Protein AF-A0A535UD95-F1 (afdb_monomer_lite)

Radius of gyration: 17.05 Å; chains: 1; bounding box: 55×29×36 Å

Sequence (98 aa):
MKGDRVEVVIDTGDGVRTYEIDATRAGRKVEVSTVRGVVEVAEVTRTGKPVRTGRFMQSRVVALVEHPASDAGDPGEAESGARRRSRHAEAMGQERLL

Secondary structure (DSSP, 8-state):
-PPPEEEEEEE-SSSEEEEEEE--STT-EEEEEEETTEEEEEEE-TTS-EEEEEEEEGGGEEEEEEEPPP----SSSHHHHHHHHHHHHHHTTSS---

pLDDT: mean 81.2, std 20.01, range [41.38, 98.5]

Structure (mmCIF, N/CA/C/O backbone):
data_AF-A0A535UD95-F1
#
_entry.id   AF-A0A535UD95-F1
#
loop_
_atom_site.group_PDB
_atom_site.id
_atom_site.type_symbol
_atom_site.label_atom_id
_atom_site.label_alt_id
_atom_site.label_comp_id
_atom_site.label_asym_id
_atom_site.label_entity_id
_atom_site.label_seq_id
_atom_site.pdbx_PDB_ins_code
_atom_site.Cartn_x
_atom_site.Cartn_y
_atom_site.Cartn_z
_atom_site.occupancy
_atom_site.B_iso_or_equiv
_atom_site.auth_seq_id
_atom_site.auth_comp_id
_atom_site.auth_asym_id
_atom_site.auth_atom_id
_atom_site.pdbx_PDB_model_num
ATOM 1 N N . MET A 1 1 ? 13.172 -5.007 -15.446 1.00 52.12 1 MET A N 1
ATOM 2 C CA . MET A 1 1 ? 12.122 -4.972 -14.414 1.00 52.12 1 MET A CA 1
ATOM 3 C C . MET A 1 1 ? 10.898 -4.278 -14.985 1.00 52.12 1 MET A C 1
ATOM 5 O O . MET A 1 1 ? 10.922 -3.059 -15.170 1.00 52.12 1 MET A O 1
ATOM 9 N N . LYS A 1 2 ? 9.888 -5.074 -15.365 1.00 55.16 2 LYS A N 1
ATOM 10 C CA . LYS A 1 2 ? 8.501 -4.595 -15.340 1.00 55.16 2 LYS A CA 1
ATOM 11 C C . LYS A 1 2 ? 8.176 -4.273 -13.880 1.00 55.16 2 LYS A C 1
ATOM 13 O O . LYS A 1 2 ? 8.773 -4.871 -12.991 1.00 55.16 2 LYS A O 1
ATOM 18 N N . GLY A 1 3 ? 7.376 -3.239 -13.680 1.00 64.94 3 GLY A N 1
ATOM 19 C CA . GLY A 1 3 ? 7.176 -2.641 -12.374 1.00 64.94 3 GLY A CA 1
ATOM 20 C C . GLY A 1 3 ? 6.262 -3.468 -11.484 1.00 64.94 3 GLY A C 1
ATOM 21 O O . GLY A 1 3 ? 5.326 -4.094 -11.975 1.00 64.94 3 GLY A O 1
ATOM 22 N N . ASP A 1 4 ? 6.542 -3.436 -10.188 1.00 87.69 4 ASP A N 1
ATOM 23 C CA . ASP A 1 4 ? 5.653 -3.968 -9.161 1.00 87.69 4 ASP A CA 1
ATOM 24 C C . ASP A 1 4 ? 4.363 -3.142 -9.085 1.00 87.69 4 ASP A C 1
ATOM 26 O O . ASP A 1 4 ? 4.333 -1.965 -9.473 1.00 87.69 4 ASP A O 1
ATOM 30 N N . ARG A 1 5 ? 3.305 -3.759 -8.566 1.00 92.94 5 ARG A N 1
ATOM 31 C CA . ARG A 1 5 ? 2.040 -3.101 -8.239 1.00 92.94 5 ARG A CA 1
ATOM 32 C C . ARG A 1 5 ? 1.697 -3.338 -6.781 1.00 92.94 5 ARG A C 1
ATOM 34 O O . ARG A 1 5 ? 1.900 -4.434 -6.265 1.00 92.94 5 ARG A O 1
ATOM 41 N N . VAL A 1 6 ? 1.125 -2.328 -6.138 1.00 96.81 6 VAL A N 1
ATOM 42 C CA . VAL A 1 6 ? 0.567 -2.447 -4.792 1.00 96.81 6 VAL A CA 1
ATOM 43 C C . VAL A 1 6 ? -0.890 -2.018 -4.800 1.00 96.81 6 VAL A C 1
ATOM 45 O O . VAL A 1 6 ? -1.224 -0.920 -5.250 1.00 96.81 6 VAL A O 1
ATOM 48 N N . GLU A 1 7 ? -1.740 -2.884 -4.261 1.00 97.81 7 GLU A N 1
ATOM 49 C CA . GLU A 1 7 ? -3.137 -2.592 -3.963 1.00 97.81 7 GLU A CA 1
ATOM 50 C C . GLU A 1 7 ? -3.282 -2.309 -2.464 1.00 97.81 7 GLU A C 1
ATOM 52 O O . GLU A 1 7 ? -2.823 -3.077 -1.615 1.00 97.81 7 GLU A O 1
ATOM 57 N N . VAL A 1 8 ? -3.921 -1.192 -2.128 1.00 98.00 8 VAL A N 1
ATOM 58 C CA . VAL A 1 8 ? -4.173 -0.762 -0.753 1.00 98.00 8 VAL A CA 1
ATOM 59 C C . VAL A 1 8 ? -5.674 -0.666 -0.535 1.00 98.00 8 VAL A C 1
ATOM 61 O O . VAL A 1 8 ? -6.346 0.157 -1.155 1.00 98.00 8 VAL A O 1
ATOM 64 N N . VAL A 1 9 ? -6.198 -1.483 0.373 1.00 98.50 9 VAL A N 1
ATOM 65 C CA . VAL A 1 9 ? -7.606 -1.458 0.774 1.00 98.50 9 VAL A CA 1
ATOM 66 C C . VAL A 1 9 ? -7.735 -0.653 2.059 1.00 98.50 9 VAL A C 1
ATOM 68 O O . VAL A 1 9 ? -7.081 -0.957 3.057 1.00 98.50 9 VAL A O 1
ATOM 71 N N . ILE A 1 10 ? -8.578 0.374 2.035 1.00 98.44 10 ILE A N 1
ATOM 72 C CA . ILE A 1 10 ? -8.779 1.326 3.126 1.00 98.44 10 ILE A CA 1
ATOM 73 C C . ILE A 1 10 ? -10.234 1.299 3.582 1.00 98.44 10 ILE A C 1
ATOM 75 O O . ILE A 1 10 ? -11.136 1.350 2.749 1.00 98.44 10 ILE A O 1
ATOM 79 N N . ASP A 1 11 ? -10.457 1.300 4.892 1.00 98.00 11 ASP A N 1
ATOM 80 C CA . ASP A 1 11 ? -11.756 1.580 5.499 1.00 98.00 11 ASP A CA 1
ATOM 81 C C . ASP A 1 11 ? -12.059 3.088 5.443 1.00 98.00 11 ASP A C 1
ATOM 83 O O . ASP A 1 11 ? -11.292 3.928 5.937 1.00 98.00 11 ASP A O 1
ATOM 87 N N . THR A 1 12 ? -13.182 3.456 4.829 1.00 96.69 12 THR A N 1
ATOM 88 C CA . THR A 1 12 ? -13.633 4.849 4.725 1.00 96.69 12 THR A CA 1
ATOM 89 C C . THR A 1 12 ? -14.634 5.262 5.803 1.00 96.69 12 THR A C 1
ATOM 91 O O . THR A 1 12 ? -14.907 6.456 5.933 1.00 96.69 12 THR A O 1
ATOM 94 N N . GLY A 1 13 ? -15.080 4.326 6.646 1.00 96.44 13 GLY A N 1
ATOM 95 C CA . GLY A 1 13 ? -16.088 4.506 7.696 1.00 96.44 13 GLY A CA 1
ATOM 96 C C . GLY A 1 13 ? -17.511 4.150 7.252 1.00 96.44 13 GLY A C 1
ATOM 97 O O . GLY A 1 13 ? -18.374 3.906 8.088 1.00 96.44 13 GLY A O 1
ATOM 98 N N . ASP A 1 14 ? -17.747 4.090 5.945 1.00 95.31 14 ASP A N 1
ATOM 99 C CA . ASP A 1 14 ? -18.992 3.688 5.283 1.00 95.31 14 ASP A CA 1
ATOM 100 C C . ASP A 1 14 ? -18.804 2.457 4.372 1.00 95.31 14 ASP A C 1
ATOM 102 O O . ASP A 1 14 ? -19.742 2.013 3.712 1.00 95.31 14 ASP A O 1
ATOM 106 N N . GLY A 1 15 ? -17.592 1.896 4.335 1.00 96.50 15 GLY A N 1
ATOM 107 C CA . GLY A 1 15 ? -17.221 0.769 3.489 1.00 96.50 15 GLY A CA 1
ATOM 108 C C . GLY A 1 15 ? -15.712 0.686 3.272 1.00 96.50 15 GLY A C 1
ATOM 109 O O . GLY A 1 15 ? -14.927 1.287 4.003 1.00 96.50 15 GLY A O 1
ATOM 110 N N . VAL A 1 16 ? -15.304 -0.054 2.241 1.00 97.69 16 VAL A N 1
ATOM 111 C CA . VAL A 1 16 ? -13.897 -0.180 1.843 1.00 97.69 16 VAL A CA 1
ATOM 112 C C . VAL A 1 16 ? -13.650 0.439 0.472 1.00 97.69 16 VAL A C 1
ATOM 114 O O . VAL A 1 16 ? -14.504 0.385 -0.415 1.00 97.69 16 VAL A O 1
ATOM 117 N N . ARG A 1 17 ? -12.459 1.006 0.278 1.00 97.50 17 ARG A N 1
ATOM 118 C CA . ARG A 1 17 ? -11.972 1.489 -1.018 1.00 97.50 17 ARG A CA 1
ATOM 119 C C . ARG A 1 17 ? -10.608 0.906 -1.328 1.00 97.50 17 ARG A C 1
ATOM 121 O O . ARG A 1 17 ? -9.732 0.903 -0.469 1.00 97.50 17 ARG A O 1
ATOM 128 N N . THR A 1 18 ? -10.425 0.490 -2.572 1.00 98.00 18 T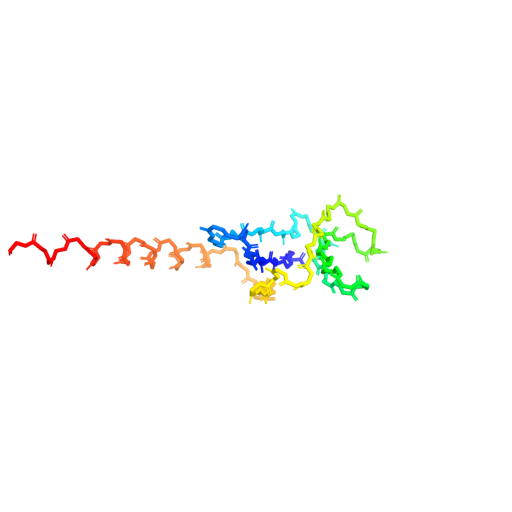HR A N 1
ATOM 129 C CA . THR A 1 18 ? -9.146 -0.013 -3.071 1.00 98.00 18 THR A CA 1
ATOM 130 C C . THR A 1 18 ? -8.439 1.070 -3.876 1.00 98.00 18 THR A C 1
ATOM 132 O O . THR A 1 18 ? -9.039 1.704 -4.745 1.00 98.00 18 THR A O 1
ATOM 135 N N . TYR A 1 19 ? -7.160 1.277 -3.584 1.00 97.25 19 TYR A N 1
ATOM 136 C CA . TYR A 1 19 ? -6.255 2.157 -4.310 1.00 97.25 19 TYR A CA 1
ATOM 137 C C . TYR A 1 19 ? -5.130 1.331 -4.919 1.00 97.25 19 TYR A C 1
ATOM 139 O O . TYR A 1 19 ? -4.599 0.443 -4.264 1.00 97.25 19 TYR A O 1
ATOM 147 N N . GLU A 1 20 ? -4.737 1.656 -6.143 1.00 95.94 20 GLU A N 1
ATOM 148 C CA . GLU A 1 20 ? -3.684 0.948 -6.869 1.00 95.94 20 GLU A CA 1
ATOM 149 C C . GLU A 1 20 ? -2.539 1.905 -7.206 1.00 95.94 20 GLU A C 1
ATOM 151 O O . GLU A 1 20 ? -2.760 3.052 -7.627 1.00 95.94 20 GLU A O 1
ATOM 156 N N . ILE A 1 21 ? -1.309 1.446 -6.974 1.00 94.50 21 ILE A N 1
ATOM 157 C CA . ILE A 1 21 ? -0.079 2.146 -7.337 1.00 94.50 21 ILE A CA 1
ATOM 158 C C . ILE A 1 21 ? 0.820 1.168 -8.086 1.00 94.50 21 ILE A C 1
ATOM 160 O O . ILE A 1 21 ? 1.325 0.210 -7.506 1.00 94.50 21 ILE A O 1
ATOM 164 N N . ASP A 1 22 ? 1.041 1.453 -9.367 1.00 93.12 22 ASP A N 1
ATOM 165 C CA . ASP A 1 22 ? 1.877 0.659 -10.264 1.00 93.12 22 ASP A CA 1
ATOM 166 C C . ASP A 1 22 ? 3.161 1.388 -10.641 1.00 93.12 22 ASP A C 1
ATOM 168 O O . ASP A 1 22 ? 3.172 2.599 -10.904 1.00 93.12 22 ASP A O 1
ATOM 172 N N . ALA A 1 23 ? 4.239 0.627 -10.799 1.00 92.19 23 ALA A N 1
ATOM 173 C CA . ALA A 1 23 ? 5.419 1.106 -11.493 1.00 92.19 23 ALA A CA 1
ATOM 174 C C . ALA A 1 23 ? 5.209 1.059 -13.023 1.00 92.19 23 ALA A C 1
ATOM 176 O O . ALA A 1 23 ? 5.430 0.061 -13.706 1.00 92.19 23 ALA A O 1
ATOM 177 N N . THR A 1 24 ? 4.805 2.196 -13.588 1.00 82.94 24 THR A N 1
ATOM 178 C CA . THR A 1 24 ? 4.311 2.341 -14.970 1.00 82.94 24 THR A CA 1
ATOM 179 C C . THR A 1 24 ? 5.409 2.518 -16.025 1.00 82.94 24 THR A C 1
ATOM 181 O O . THR A 1 24 ? 5.115 2.555 -17.217 1.00 82.94 24 THR A O 1
ATOM 184 N N . ARG A 1 25 ? 6.689 2.668 -15.640 1.00 84.62 25 ARG A N 1
ATOM 185 C CA . ARG A 1 25 ? 7.813 2.729 -16.608 1.00 84.62 25 ARG A CA 1
ATOM 186 C C . ARG A 1 25 ? 8.940 1.778 -16.230 1.00 84.62 25 ARG A C 1
ATOM 188 O O . ARG A 1 25 ? 9.205 1.554 -15.054 1.00 84.62 25 ARG A O 1
ATOM 195 N N . ALA A 1 26 ? 9.654 1.308 -17.251 1.00 81.44 26 ALA A N 1
ATOM 196 C CA . ALA A 1 26 ? 10.803 0.426 -17.102 1.00 81.44 26 ALA A CA 1
ATOM 197 C C . ALA A 1 26 ? 11.842 0.985 -16.115 1.00 81.44 26 ALA A C 1
ATOM 199 O O . ALA A 1 26 ? 12.262 2.140 -16.204 1.00 81.44 26 ALA A O 1
ATOM 200 N N . GLY A 1 27 ? 12.281 0.135 -15.184 1.00 84.06 27 GLY A N 1
ATOM 201 C CA . GLY A 1 27 ? 13.281 0.499 -14.178 1.00 84.06 27 GLY A CA 1
ATOM 202 C C . GLY A 1 27 ? 12.754 1.349 -13.022 1.00 84.06 27 GLY A C 1
ATOM 203 O O . GLY A 1 27 ? 13.569 1.793 -12.214 1.00 84.06 27 GLY A O 1
ATOM 204 N N . ARG A 1 28 ? 11.439 1.573 -12.941 1.00 92.19 28 ARG A N 1
ATOM 205 C CA . ARG A 1 28 ? 10.765 2.002 -11.714 1.00 92.19 28 ARG A CA 1
ATOM 206 C C . ARG A 1 28 ? 10.244 0.783 -10.959 1.00 92.19 28 ARG A C 1
ATOM 208 O O . ARG A 1 28 ? 10.036 -0.267 -11.565 1.00 92.19 28 ARG A O 1
ATOM 215 N N . LYS A 1 29 ? 10.060 0.942 -9.654 1.00 92.44 29 LYS A N 1
ATOM 216 C CA . LYS A 1 29 ? 9.460 -0.053 -8.757 1.00 92.44 29 LYS A CA 1
ATOM 217 C C . LYS A 1 29 ? 8.521 0.648 -7.784 1.00 92.44 29 LYS A C 1
ATOM 219 O O . LYS A 1 29 ? 8.556 1.8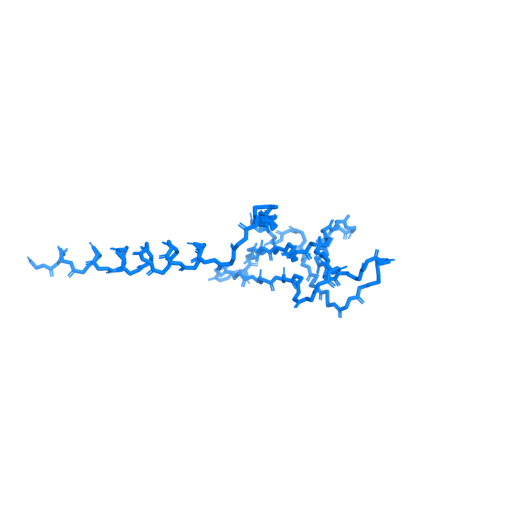78 -7.689 1.00 92.44 29 LYS A O 1
ATOM 224 N N . VAL A 1 30 ? 7.698 -0.118 -7.086 1.00 95.12 30 VAL A N 1
ATOM 225 C CA . VAL A 1 30 ? 6.877 0.409 -5.997 1.00 95.12 30 VAL A CA 1
ATOM 226 C C . VAL A 1 30 ? 7.574 0.092 -4.682 1.00 95.12 30 VAL A C 1
ATOM 228 O O . VAL A 1 30 ? 8.051 -1.018 -4.477 1.00 95.12 30 VAL A O 1
ATOM 231 N N . GLU A 1 31 ? 7.684 1.087 -3.812 1.00 94.25 31 GLU A N 1
ATOM 232 C CA . GLU A 1 31 ? 8.183 0.930 -2.452 1.00 94.25 31 GLU A CA 1
ATOM 233 C C . GLU A 1 31 ? 7.061 1.201 -1.458 1.00 94.25 31 GLU A C 1
ATOM 235 O O . GLU A 1 31 ? 6.293 2.153 -1.608 1.00 94.25 31 GLU A O 1
ATOM 240 N N . VAL A 1 32 ? 6.998 0.366 -0.425 1.00 96.25 32 VAL A N 1
ATOM 241 C CA . VAL A 1 32 ? 6.088 0.520 0.706 1.00 96.25 32 VAL A CA 1
ATOM 242 C C . VAL A 1 32 ? 6.921 0.839 1.938 1.00 96.25 32 VAL A C 1
ATOM 244 O O . VAL A 1 32 ? 7.878 0.136 2.258 1.00 96.25 32 VAL A O 1
ATOM 247 N N . SER A 1 33 ? 6.557 1.897 2.653 1.00 96.81 33 SER A N 1
ATOM 248 C CA . SER A 1 33 ? 7.154 2.234 3.941 1.00 96.81 33 SER A CA 1
ATOM 249 C C . SER A 1 33 ? 6.076 2.641 4.937 1.00 96.81 33 SER A C 1
ATOM 251 O O . SER A 1 33 ? 5.003 3.104 4.564 1.00 96.81 33 SER A O 1
ATOM 253 N N . THR A 1 34 ? 6.335 2.445 6.227 1.00 96.50 34 THR A N 1
ATOM 254 C CA . THR A 1 34 ? 5.425 2.887 7.289 1.00 96.50 34 THR A CA 1
ATOM 255 C C . THR A 1 34 ? 6.183 3.781 8.251 1.00 96.50 34 THR A C 1
ATOM 257 O O . THR A 1 34 ? 7.168 3.361 8.855 1.00 96.50 34 THR A O 1
ATOM 260 N N . VAL A 1 35 ? 5.730 5.027 8.394 1.00 95.38 35 VAL A N 1
ATOM 261 C CA . VAL A 1 35 ? 6.383 6.037 9.232 1.00 95.38 35 VAL A CA 1
ATOM 262 C C . VAL A 1 35 ? 5.322 6.823 9.991 1.00 95.38 35 VAL A C 1
ATOM 264 O O . VAL A 1 35 ? 4.425 7.415 9.397 1.00 95.38 35 VAL A O 1
ATOM 267 N N . ARG A 1 36 ? 5.442 6.861 11.325 1.00 96.31 36 ARG A N 1
ATOM 268 C CA . ARG A 1 36 ? 4.577 7.659 12.221 1.00 96.31 36 ARG A CA 1
ATOM 269 C C . ARG A 1 36 ? 3.072 7.439 11.982 1.00 96.31 36 ARG A C 1
ATOM 271 O O . ARG A 1 36 ? 2.311 8.396 11.882 1.00 96.31 36 ARG A O 1
ATOM 278 N N . GLY A 1 37 ? 2.645 6.180 11.877 1.00 97.31 37 GLY A N 1
ATOM 279 C CA . GLY A 1 37 ? 1.228 5.837 11.703 1.00 97.31 37 GLY A CA 1
ATOM 280 C C . GLY A 1 37 ? 0.673 6.111 10.302 1.00 97.31 37 GLY A C 1
ATOM 281 O O . GLY A 1 37 ? -0.543 6.115 10.113 1.00 97.31 37 GLY A O 1
ATOM 282 N N . VAL A 1 38 ? 1.543 6.349 9.319 1.00 98.06 38 VAL A N 1
ATOM 283 C CA . VAL A 1 38 ? 1.176 6.515 7.912 1.00 98.06 38 VAL A CA 1
ATOM 284 C C . VAL A 1 38 ? 1.877 5.441 7.094 1.00 98.06 38 VAL A C 1
ATOM 286 O O . VAL A 1 38 ? 3.094 5.292 7.190 1.00 98.06 38 VAL A O 1
ATOM 289 N N . VAL A 1 39 ? 1.106 4.722 6.282 1.00 98.25 39 VAL A N 1
ATOM 290 C CA . VAL A 1 39 ? 1.623 3.843 5.234 1.00 98.25 39 VAL A CA 1
ATOM 291 C C . VAL A 1 39 ? 1.818 4.689 3.982 1.00 98.25 39 VAL A C 1
ATOM 293 O O . VAL A 1 39 ? 0.872 5.295 3.474 1.00 98.25 39 VAL A O 1
ATOM 296 N N . GLU A 1 40 ? 3.053 4.771 3.512 1.00 98.25 40 GLU A N 1
ATOM 297 C CA . GLU A 1 40 ? 3.435 5.426 2.272 1.00 98.25 40 GLU A CA 1
ATOM 298 C C . GLU A 1 40 ? 3.724 4.366 1.211 1.00 98.25 40 GLU A C 1
ATOM 300 O O . GLU A 1 40 ? 4.516 3.453 1.432 1.00 98.25 40 GLU A O 1
ATOM 305 N N . VAL A 1 41 ? 3.080 4.503 0.057 1.00 97.81 41 VAL A N 1
ATOM 306 C CA . VAL A 1 41 ? 3.294 3.642 -1.104 1.00 97.81 41 VAL A CA 1
ATOM 307 C C . VAL A 1 41 ? 3.709 4.541 -2.259 1.00 97.81 41 VAL A C 1
ATOM 309 O O . VAL A 1 41 ? 2.956 5.434 -2.657 1.00 97.81 41 VAL A O 1
ATOM 312 N N . ALA A 1 42 ? 4.921 4.354 -2.767 1.00 96.31 42 ALA A N 1
ATOM 313 C CA . ALA A 1 42 ? 5.518 5.248 -3.744 1.00 96.31 42 A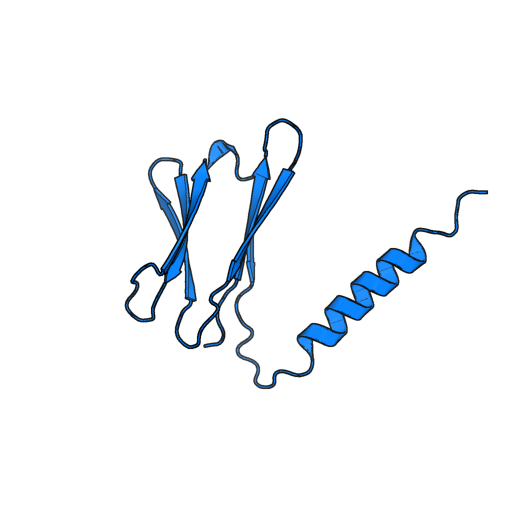LA A CA 1
ATOM 314 C C . ALA A 1 42 ? 6.033 4.485 -4.959 1.00 96.31 42 ALA A C 1
ATOM 316 O O . ALA A 1 42 ? 6.827 3.558 -4.844 1.00 96.31 42 ALA A O 1
ATOM 317 N N . GLU A 1 43 ? 5.647 4.935 -6.149 1.00 95.06 43 GLU A N 1
ATOM 318 C CA . GLU A 1 43 ? 6.396 4.602 -7.351 1.00 95.06 43 GLU A CA 1
ATOM 319 C C . GLU A 1 43 ? 7.712 5.387 -7.325 1.00 95.06 43 GLU A C 1
ATOM 321 O O . GLU A 1 43 ? 7.706 6.624 -7.347 1.00 95.06 43 GLU A O 1
ATOM 326 N N . VAL A 1 44 ? 8.839 4.680 -7.331 1.00 95.06 44 VAL A N 1
ATOM 327 C CA . VAL A 1 44 ? 10.178 5.271 -7.276 1.00 95.06 44 VAL A CA 1
ATOM 328 C C . VAL A 1 44 ? 10.976 5.003 -8.547 1.00 95.06 44 VAL A C 1
ATOM 330 O O . VAL A 1 44 ? 10.816 3.988 -9.229 1.00 95.06 44 VAL A O 1
ATOM 333 N N . THR A 1 45 ? 11.872 5.930 -8.885 1.00 93.25 45 THR A N 1
ATOM 334 C CA . THR A 1 45 ? 12.897 5.704 -9.909 1.00 93.25 45 THR A CA 1
ATOM 335 C C . THR A 1 45 ? 13.896 4.634 -9.467 1.00 93.25 45 THR A C 1
ATOM 337 O O . THR A 1 45 ? 13.975 4.278 -8.295 1.00 93.25 45 THR A O 1
ATOM 340 N N . ARG A 1 46 ? 14.753 4.178 -10.390 1.00 89.38 46 ARG A N 1
ATOM 341 C CA . ARG A 1 46 ? 15.878 3.277 -10.077 1.00 89.38 46 ARG A CA 1
ATOM 342 C C . ARG A 1 46 ? 16.789 3.799 -8.959 1.00 89.38 46 ARG A C 1
ATOM 344 O O . ARG A 1 46 ? 17.404 3.011 -8.256 1.00 89.38 46 ARG A O 1
ATOM 351 N N . THR A 1 47 ? 16.887 5.118 -8.818 1.00 91.50 47 THR A N 1
ATOM 352 C CA . THR A 1 47 ? 17.690 5.795 -7.792 1.00 91.50 47 THR A CA 1
ATOM 353 C C . THR A 1 47 ? 16.899 6.109 -6.516 1.00 91.50 47 THR A C 1
ATOM 355 O O . THR A 1 47 ? 17.403 6.838 -5.670 1.00 91.50 47 THR A O 1
ATOM 358 N N . GLY A 1 48 ? 15.662 5.616 -6.384 1.00 92.50 48 GLY A N 1
ATOM 359 C CA . GLY A 1 48 ? 14.819 5.809 -5.198 1.00 92.50 48 GLY A CA 1
ATOM 360 C C . GLY A 1 48 ? 14.075 7.147 -5.143 1.00 92.50 48 GLY A C 1
ATOM 361 O O . GLY A 1 48 ? 13.504 7.486 -4.113 1.00 92.50 48 GLY A O 1
ATOM 362 N N . LYS A 1 49 ? 14.058 7.944 -6.223 1.00 95.81 49 LYS A N 1
ATOM 363 C CA . LYS A 1 49 ? 13.319 9.216 -6.228 1.00 95.81 49 LYS A CA 1
ATOM 364 C C . LYS A 1 49 ? 11.817 8.943 -6.399 1.00 95.81 49 LYS A C 1
ATOM 366 O O . LYS A 1 49 ? 11.458 8.339 -7.413 1.00 95.81 49 LYS A O 1
ATOM 371 N N . PRO A 1 50 ? 10.936 9.419 -5.502 1.00 94.88 50 PRO A N 1
ATOM 372 C CA . PRO A 1 50 ? 9.499 9.233 -5.657 1.00 94.88 50 PRO A CA 1
ATOM 373 C C . PRO A 1 50 ? 8.974 10.018 -6.864 1.00 94.88 50 PRO A C 1
ATOM 375 O O . PRO A 1 50 ? 9.368 11.162 -7.109 1.00 94.88 50 PRO A O 1
ATOM 378 N N . VAL A 1 51 ? 8.089 9.385 -7.632 1.00 94.00 51 VAL A N 1
ATOM 379 C CA . VAL A 1 51 ? 7.394 9.984 -8.781 1.00 94.00 51 VAL A CA 1
ATOM 380 C C . VAL A 1 51 ? 5.918 10.193 -8.474 1.00 94.00 51 VAL A C 1
ATOM 382 O O . VAL A 1 51 ? 5.367 11.248 -8.781 1.00 94.00 51 VAL A O 1
ATOM 385 N N . ARG A 1 52 ? 5.283 9.195 -7.859 1.00 93.25 52 ARG A N 1
ATOM 386 C CA . ARG A 1 52 ? 3.899 9.253 -7.394 1.00 93.25 52 ARG A CA 1
ATOM 387 C C . ARG A 1 52 ? 3.830 8.573 -6.039 1.00 93.25 52 ARG A C 1
ATOM 389 O O . ARG A 1 52 ? 4.359 7.478 -5.892 1.00 93.25 52 ARG A O 1
ATOM 396 N N . THR A 1 53 ? 3.149 9.208 -5.095 1.00 96.31 53 THR A N 1
ATOM 397 C CA . THR A 1 53 ? 3.060 8.729 -3.716 1.00 96.31 53 THR A CA 1
ATOM 398 C C . THR A 1 53 ? 1.610 8.731 -3.256 1.00 96.31 53 THR A C 1
ATOM 400 O O . THR A 1 53 ? 0.911 9.735 -3.398 1.00 96.31 53 THR A O 1
ATOM 403 N N . GLY A 1 54 ? 1.165 7.609 -2.698 1.00 97.06 54 GLY A N 1
ATOM 404 C CA . GLY A 1 54 ? -0.046 7.498 -1.895 1.00 97.06 54 GLY A CA 1
ATOM 405 C C . GLY A 1 54 ? 0.317 7.449 -0.415 1.00 97.06 54 GLY A C 1
ATOM 406 O O . GLY A 1 54 ? 1.287 6.797 -0.033 1.00 97.06 54 GLY A O 1
ATOM 407 N N . ARG A 1 55 ? -0.450 8.150 0.423 1.00 97.94 55 ARG A N 1
ATOM 408 C CA . ARG A 1 55 ? -0.284 8.134 1.880 1.00 97.94 55 ARG A CA 1
ATOM 409 C C . ARG A 1 55 ? -1.604 7.778 2.533 1.00 97.94 55 ARG A C 1
ATOM 411 O O . ARG A 1 55 ? -2.612 8.437 2.291 1.00 97.94 55 ARG A O 1
ATOM 418 N N . PHE A 1 56 ? -1.567 6.767 3.385 1.00 98.00 56 PHE A N 1
ATOM 419 C CA . PHE A 1 56 ? -2.744 6.190 4.012 1.00 98.00 56 PHE A CA 1
ATOM 420 C C . PHE A 1 56 ? -2.561 6.168 5.523 1.00 98.00 56 PHE A C 1
ATOM 422 O O . PHE A 1 56 ? -1.491 5.821 6.022 1.00 98.00 56 PHE A O 1
ATOM 429 N N . MET A 1 57 ? -3.597 6.547 6.272 1.00 98.12 57 MET A N 1
ATOM 430 C CA . MET A 1 57 ? -3.571 6.391 7.726 1.00 98.12 57 MET A CA 1
ATOM 431 C C . MET A 1 57 ? -3.510 4.900 8.043 1.00 98.12 57 MET A C 1
ATOM 433 O O . MET A 1 57 ? -4.417 4.163 7.663 1.00 98.12 57 MET A O 1
ATOM 437 N N . GLN A 1 58 ? -2.467 4.460 8.748 1.00 98.19 58 GLN A N 1
ATOM 438 C CA . GLN A 1 58 ? -2.241 3.044 9.045 1.00 98.19 58 GLN A CA 1
ATOM 439 C C . GLN A 1 58 ? -3.441 2.417 9.762 1.00 98.19 58 GLN A C 1
ATOM 441 O O . GLN A 1 58 ? -3.803 1.285 9.473 1.00 98.19 58 GLN A O 1
ATOM 446 N N . SER A 1 59 ? -4.104 3.180 10.636 1.00 97.94 59 SER A N 1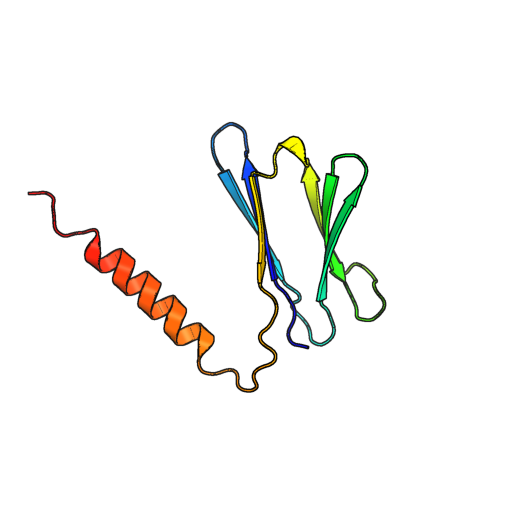
ATOM 447 C CA . SER A 1 59 ? -5.297 2.742 11.368 1.00 97.94 59 SER A CA 1
ATOM 448 C C . SER A 1 59 ? -6.506 2.417 10.488 1.00 97.94 59 SER A C 1
ATOM 450 O O . SER A 1 59 ? -7.444 1.803 10.981 1.00 97.94 59 SER A O 1
ATOM 452 N N . ARG A 1 60 ? -6.506 2.835 9.217 1.00 97.75 60 ARG A N 1
ATOM 453 C CA . ARG A 1 60 ? -7.583 2.566 8.255 1.00 97.75 60 ARG A CA 1
ATOM 454 C C . ARG A 1 60 ? -7.183 1.575 7.166 1.00 97.75 60 ARG A C 1
ATOM 456 O O . ARG A 1 60 ? -8.017 1.248 6.331 1.00 97.75 60 ARG A O 1
ATOM 463 N N . VAL A 1 61 ? -5.933 1.113 7.130 1.00 98.06 61 VAL A N 1
ATOM 464 C CA . VAL A 1 61 ? -5.500 0.117 6.141 1.00 98.06 61 VAL A CA 1
ATOM 465 C C . VAL A 1 61 ? -6.046 -1.246 6.552 1.00 98.06 61 VAL A C 1
ATOM 467 O O . VAL A 1 61 ? -5.671 -1.782 7.590 1.00 98.06 61 VAL A O 1
ATOM 470 N N . VAL A 1 62 ? -6.927 -1.796 5.723 1.00 97.81 62 VAL A N 1
ATOM 471 C CA . VAL A 1 62 ? -7.516 -3.130 5.900 1.00 97.81 62 VAL A CA 1
ATOM 472 C C . VAL A 1 62 ? -6.609 -4.192 5.289 1.00 97.81 62 VAL A C 1
ATOM 474 O O . VAL A 1 62 ? -6.405 -5.249 5.879 1.00 97.81 62 VAL A O 1
ATOM 477 N N . ALA A 1 63 ? -6.044 -3.906 4.114 1.00 97.88 63 ALA A N 1
ATOM 478 C CA . ALA A 1 63 ? -5.117 -4.798 3.432 1.00 97.88 63 ALA A CA 1
ATOM 479 C C . ALA A 1 63 ? -4.103 -4.013 2.596 1.00 97.88 63 ALA A C 1
ATOM 481 O O . ALA A 1 63 ? -4.413 -2.954 2.048 1.00 97.88 63 ALA A O 1
ATOM 482 N N . LEU A 1 64 ? -2.904 -4.577 2.475 1.00 96.75 64 LEU A N 1
ATOM 483 C CA . LEU A 1 64 ? -1.878 -4.157 1.531 1.00 96.75 64 LEU A CA 1
ATOM 484 C C . LEU A 1 64 ? -1.399 -5.405 0.795 1.00 96.75 64 LEU A C 1
ATOM 486 O O . LEU A 1 64 ? -0.931 -6.350 1.431 1.00 96.75 64 LEU A O 1
ATOM 490 N N . VAL A 1 65 ? -1.569 -5.425 -0.523 1.00 97.12 65 VAL A N 1
ATOM 491 C CA . VAL A 1 65 ? -1.250 -6.580 -1.365 1.00 97.12 65 VAL A CA 1
ATOM 492 C C . VAL A 1 65 ? -0.188 -6.171 -2.371 1.00 97.12 65 VAL A C 1
ATOM 494 O O . VAL A 1 65 ? -0.395 -5.270 -3.182 1.00 97.12 65 VAL A O 1
ATOM 497 N N . GLU A 1 66 ? 0.958 -6.840 -2.304 1.00 93.50 66 GLU A N 1
ATOM 498 C CA . GLU A 1 66 ? 2.045 -6.665 -3.260 1.00 93.50 66 GLU A CA 1
ATOM 499 C C . GLU A 1 66 ? 1.887 -7.667 -4.407 1.00 93.50 66 GLU A C 1
ATOM 501 O O . GLU A 1 66 ? 1.775 -8.878 -4.201 1.00 93.50 66 GLU A O 1
ATOM 506 N N . HIS A 1 67 ? 1.890 -7.150 -5.630 1.00 92.44 67 HIS A N 1
ATOM 507 C CA . HIS A 1 67 ? 1.879 -7.911 -6.870 1.00 92.44 67 HIS A CA 1
ATOM 508 C C . HIS A 1 67 ? 3.241 -7.725 -7.547 1.00 92.44 67 HIS A C 1
ATOM 510 O O . HIS A 1 67 ? 3.394 -6.821 -8.379 1.00 92.44 67 HIS A O 1
ATOM 516 N N . PRO A 1 68 ? 4.253 -8.533 -7.173 1.00 87.19 68 PRO A N 1
ATOM 517 C CA . PRO A 1 68 ? 5.565 -8.444 -7.791 1.00 87.19 68 PRO A CA 1
ATOM 518 C C . PRO A 1 68 ? 5.456 -8.793 -9.273 1.00 87.19 68 PRO A C 1
ATOM 520 O O . PRO A 1 68 ? 4.735 -9.722 -9.661 1.00 87.19 68 PRO A O 1
ATOM 523 N N . ALA A 1 69 ? 6.176 -8.056 -10.116 1.00 81.38 69 ALA A N 1
ATOM 524 C CA . ALA A 1 69 ? 6.236 -8.397 -11.529 1.00 81.38 69 ALA A CA 1
ATOM 525 C C . ALA A 1 69 ? 6.855 -9.794 -11.690 1.00 81.38 69 ALA A C 1
ATOM 527 O O . ALA A 1 69 ? 7.929 -10.071 -11.162 1.00 81.38 69 ALA A O 1
ATOM 528 N N . SER A 1 70 ? 6.193 -10.692 -12.423 1.00 69.81 70 SER A N 1
ATOM 529 C CA . SER A 1 70 ? 6.783 -11.996 -12.724 1.00 69.81 70 SER A CA 1
ATOM 530 C C . SER A 1 70 ? 8.055 -11.799 -13.556 1.00 69.81 70 SER A C 1
ATOM 532 O O . SER A 1 70 ? 7.997 -11.211 -14.634 1.00 69.81 70 SER A O 1
ATOM 534 N N . ASP A 1 71 ? 9.191 -12.324 -13.092 1.00 60.22 71 ASP A N 1
ATOM 535 C CA . ASP A 1 71 ? 10.455 -12.366 -13.852 1.00 60.22 71 ASP A CA 1
ATOM 536 C C . ASP A 1 71 ? 10.396 -13.316 -15.073 1.00 60.22 71 ASP A C 1
ATOM 538 O O . ASP A 1 71 ? 11.382 -13.507 -15.784 1.00 60.22 71 ASP A O 1
ATOM 542 N N . ALA A 1 72 ? 9.233 -13.909 -15.355 1.00 47.50 72 ALA A N 1
ATOM 543 C CA . ALA A 1 72 ? 9.016 -14.725 -16.536 1.00 47.50 72 ALA A CA 1
ATOM 544 C C . ALA A 1 72 ? 8.905 -13.833 -17.779 1.00 47.50 72 ALA A C 1
ATOM 546 O O . ALA A 1 72 ? 8.046 -12.953 -17.878 1.00 47.50 72 ALA A O 1
ATOM 547 N N . GLY A 1 73 ? 9.800 -14.070 -18.733 1.00 50.84 73 GLY A N 1
ATOM 548 C CA . GLY A 1 73 ? 9.682 -13.517 -20.069 1.00 50.84 73 GLY A CA 1
ATOM 549 C C . GLY A 1 73 ? 8.315 -13.819 -20.692 1.00 50.84 73 GLY A C 1
ATOM 550 O O . GLY A 1 73 ? 7.727 -14.868 -20.466 1.00 50.84 73 GLY A O 1
ATOM 551 N N . ASP A 1 74 ? 7.903 -12.876 -21.531 1.00 44.56 74 ASP A N 1
ATOM 552 C CA . ASP A 1 74 ? 6.796 -12.903 -22.489 1.00 44.56 74 ASP A CA 1
ATOM 553 C C . ASP A 1 74 ? 5.439 -12.275 -22.060 1.00 44.56 74 ASP A C 1
ATOM 555 O O . ASP A 1 74 ? 4.842 -12.658 -21.055 1.00 44.56 74 ASP A O 1
ATOM 559 N N . PRO A 1 75 ? 4.913 -11.258 -22.785 1.00 47.12 75 PRO A N 1
ATOM 560 C CA . PRO A 1 75 ? 3.736 -10.477 -22.373 1.00 47.12 75 PRO A CA 1
ATOM 561 C C . PRO A 1 75 ? 2.359 -11.115 -22.653 1.00 47.12 75 PRO A C 1
ATOM 563 O O . PRO A 1 75 ? 1.355 -10.427 -22.480 1.00 47.12 75 PRO A O 1
ATOM 566 N N . GLY A 1 76 ? 2.272 -12.364 -23.118 1.00 46.81 76 GLY A N 1
ATOM 567 C CA . GLY A 1 76 ? 1.040 -12.900 -23.720 1.00 46.81 76 GLY A CA 1
ATOM 568 C C . GLY A 1 76 ? 0.010 -13.548 -22.782 1.00 46.81 76 GLY A C 1
ATOM 569 O O . GLY A 1 76 ? -1.170 -13.613 -23.130 1.00 46.81 76 GLY A O 1
ATOM 570 N N . GLU A 1 77 ? 0.401 -14.038 -21.601 1.00 47.25 77 GLU A N 1
ATOM 571 C CA . GLU A 1 77 ? -0.432 -15.031 -20.891 1.00 47.25 77 GLU A CA 1
ATOM 572 C C . GLU A 1 77 ? -1.226 -14.490 -19.688 1.00 47.25 77 GLU A C 1
ATOM 574 O O . GLU A 1 77 ? -2.339 -14.956 -19.417 1.00 47.25 77 GLU A O 1
ATOM 579 N N . ALA A 1 78 ? -0.730 -13.465 -18.989 1.00 53.94 78 ALA A N 1
ATOM 580 C CA . ALA A 1 78 ? -1.352 -13.002 -17.741 1.00 53.94 78 ALA A CA 1
ATOM 581 C C . ALA A 1 78 ? -2.712 -12.296 -17.948 1.00 53.94 78 ALA A C 1
ATOM 583 O O . ALA A 1 78 ? -3.629 -12.457 -17.135 1.00 53.94 78 ALA A O 1
ATOM 584 N N . GLU A 1 79 ? -2.891 -11.564 -19.055 1.00 52.53 79 GLU A N 1
ATOM 585 C CA . GLU A 1 79 ? -4.136 -10.826 -19.328 1.00 52.53 79 GLU A CA 1
ATOM 586 C C . GLU A 1 79 ? -5.301 -11.737 -19.756 1.00 52.53 79 GLU A C 1
ATOM 588 O O . GLU A 1 79 ? -6.465 -11.456 -19.445 1.00 52.53 79 GLU A O 1
ATOM 593 N N . SER A 1 80 ? -5.004 -12.865 -20.409 1.00 55.22 80 SER A N 1
ATOM 594 C CA . SER A 1 80 ? -6.020 -13.810 -20.894 1.00 55.22 80 SER A CA 1
ATOM 595 C C . SER A 1 80 ? -6.643 -14.636 -19.764 1.00 55.22 80 SER A C 1
ATOM 597 O O . SER A 1 80 ? -7.838 -14.933 -19.804 1.00 55.22 80 SER A O 1
ATOM 599 N N . GLY A 1 81 ? -5.882 -14.957 -18.712 1.00 48.22 81 GLY A N 1
ATOM 600 C CA . GLY A 1 81 ? -6.386 -15.718 -17.565 1.00 48.22 81 GLY A CA 1
ATOM 601 C C . GLY A 1 81 ? -7.321 -14.913 -16.657 1.00 48.22 81 GLY A C 1
ATOM 602 O O . GLY A 1 81 ? -8.355 -15.422 -16.222 1.00 48.22 81 GLY A O 1
ATOM 603 N N . ALA A 1 82 ? -6.999 -13.642 -16.398 1.00 56.22 82 ALA A N 1
ATOM 604 C CA . ALA A 1 82 ? -7.783 -12.788 -15.503 1.00 56.22 82 ALA A CA 1
ATOM 605 C C . ALA A 1 82 ? -9.142 -12.397 -16.107 1.00 56.22 82 ALA A C 1
ATOM 607 O O . ALA A 1 82 ? -10.169 -12.551 -15.447 1.00 56.22 82 ALA A O 1
ATOM 608 N N . ARG A 1 83 ? -9.171 -12.005 -17.393 1.00 58.91 83 ARG A N 1
ATOM 609 C CA . ARG A 1 83 ? -10.412 -11.641 -18.107 1.00 58.91 83 ARG A CA 1
ATOM 610 C C . ARG A 1 83 ? -11.354 -12.822 -18.355 1.00 58.91 83 ARG A C 1
ATOM 612 O O . ARG A 1 83 ? -12.544 -12.614 -18.591 1.00 58.91 83 ARG A O 1
ATOM 619 N N . ARG A 1 84 ? -10.829 -14.053 -18.378 1.00 57.69 84 ARG A N 1
ATOM 620 C CA . ARG A 1 84 ? -11.624 -15.280 -18.550 1.00 57.69 84 ARG A CA 1
ATOM 621 C C . ARG A 1 84 ? -12.230 -15.737 -17.224 1.00 57.69 84 ARG A C 1
ATOM 623 O O . ARG A 1 84 ? -13.369 -16.187 -17.216 1.00 57.69 84 ARG A O 1
ATOM 630 N N . ARG A 1 85 ? -11.514 -15.552 -16.106 1.00 58.62 85 ARG A N 1
ATOM 631 C CA . ARG A 1 85 ? -12.033 -15.817 -14.754 1.00 58.62 85 ARG A CA 1
ATOM 632 C C . ARG A 1 85 ? -13.081 -14.799 -14.314 1.00 58.62 85 ARG A C 1
ATOM 634 O O . ARG A 1 85 ? -14.093 -15.217 -13.769 1.00 58.62 85 ARG A O 1
ATOM 641 N N . SER A 1 86 ? -12.885 -13.508 -14.598 1.00 56.34 86 SER A N 1
ATOM 642 C CA . SER A 1 86 ? -13.888 -12.482 -14.280 1.00 56.34 86 SER A CA 1
ATOM 643 C C . SER A 1 86 ? -15.190 -12.707 -15.053 1.00 56.34 86 SER A C 1
ATOM 645 O O . SER A 1 86 ? -16.253 -12.764 -14.447 1.00 56.34 86 SER A O 1
ATOM 647 N N . ARG A 1 87 ? -15.106 -12.992 -16.362 1.00 56.75 87 ARG A N 1
ATOM 648 C CA . ARG A 1 87 ? -16.288 -13.325 -17.178 1.00 56.75 87 ARG A CA 1
ATOM 649 C C . ARG A 1 87 ? -16.974 -14.633 -16.780 1.00 56.75 87 ARG A C 1
ATOM 651 O O . ARG A 1 87 ? -18.187 -14.735 -16.907 1.00 56.75 87 ARG A O 1
ATOM 658 N N . HIS A 1 88 ? -16.227 -15.631 -16.307 1.00 52.09 88 HIS A N 1
ATOM 659 C CA . HIS A 1 88 ? -16.817 -16.887 -15.834 1.00 52.09 88 HIS A CA 1
ATOM 660 C C . HIS A 1 88 ? -17.483 -16.733 -14.455 1.00 52.09 88 HIS A C 1
ATOM 662 O O . HIS A 1 88 ? -18.532 -17.322 -14.223 1.00 52.09 88 HIS A O 1
ATOM 668 N N . ALA A 1 89 ? -16.922 -15.913 -13.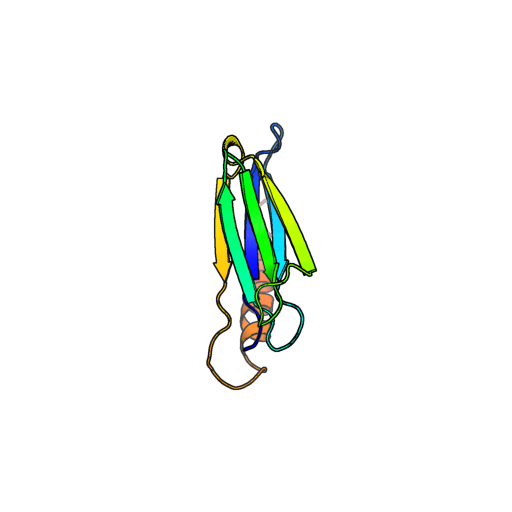561 1.00 54.88 89 ALA A N 1
ATOM 669 C CA . ALA A 1 89 ? -17.512 -15.627 -12.252 1.00 54.88 89 ALA A CA 1
ATOM 670 C C . ALA A 1 89 ? -18.789 -14.771 -12.353 1.00 54.88 89 ALA A C 1
ATOM 672 O O . ALA A 1 89 ? -19.737 -15.010 -11.612 1.00 54.88 89 ALA A O 1
ATOM 673 N N . GLU A 1 90 ? -18.847 -13.831 -13.303 1.00 50.94 90 GLU A N 1
ATOM 674 C CA . GLU A 1 90 ? -20.053 -13.033 -13.575 1.00 50.94 90 GLU A CA 1
ATOM 675 C C . GLU A 1 90 ? -21.174 -13.864 -14.226 1.00 50.94 90 GLU A C 1
ATOM 677 O O . GLU A 1 90 ? -22.341 -13.685 -13.887 1.00 50.94 90 GLU A O 1
ATOM 682 N N . ALA A 1 91 ? -20.837 -14.825 -15.097 1.00 52.75 91 ALA A N 1
ATOM 683 C CA . ALA A 1 91 ? -21.822 -15.678 -15.771 1.00 52.75 91 ALA A CA 1
ATOM 684 C C . ALA A 1 91 ? -22.492 -16.716 -14.846 1.00 52.75 91 ALA A C 1
ATOM 686 O O . ALA A 1 91 ? -23.627 -17.109 -15.090 1.00 52.75 91 ALA A O 1
ATOM 687 N N . MET A 1 92 ? -21.823 -17.152 -13.773 1.00 58.22 92 MET A N 1
ATOM 688 C CA . MET A 1 92 ? -22.342 -18.192 -12.866 1.00 58.22 92 MET A CA 1
ATOM 689 C C . MET A 1 92 ? -23.219 -17.637 -11.728 1.00 58.22 92 MET A C 1
ATOM 691 O O . MET A 1 92 ? -23.810 -18.409 -10.976 1.00 58.22 92 MET A O 1
ATOM 695 N N . GLY A 1 93 ? -23.307 -16.310 -11.581 1.00 53.59 93 GLY A N 1
ATOM 696 C CA . GLY A 1 93 ? -24.088 -15.642 -10.531 1.00 53.59 93 GLY A CA 1
ATOM 697 C C . GLY A 1 93 ? -25.510 -15.237 -10.933 1.00 53.59 93 GLY A C 1
ATOM 698 O O . GLY A 1 93 ? -26.230 -14.687 -10.105 1.00 53.59 93 GLY A O 1
ATOM 699 N N . GLN A 1 94 ? -25.921 -15.482 -12.182 1.00 55.44 94 GLN A N 1
ATOM 700 C CA . GLN A 1 94 ? -27.197 -15.006 -12.733 1.00 55.44 94 GLN A CA 1
ATOM 701 C C . GLN A 1 94 ? -28.137 -16.129 -13.191 1.00 55.44 94 GLN A C 1
ATOM 703 O O . GLN A 1 94 ? -28.919 -15.925 -14.102 1.00 55.44 94 GLN A O 1
ATOM 708 N N . GLU A 1 95 ? -28.121 -17.304 -12.563 1.00 49.81 95 GLU A N 1
ATOM 709 C CA . GLU A 1 95 ? -29.171 -18.317 -12.779 1.00 49.81 95 GLU A CA 1
ATOM 710 C C . GLU A 1 95 ? -29.454 -19.093 -11.487 1.00 49.81 95 GLU A C 1
ATOM 712 O O . GLU A 1 95 ? -29.187 -20.286 -11.364 1.00 49.81 95 GLU A O 1
ATOM 717 N N . ARG A 1 96 ? -29.972 -18.392 -10.469 1.00 50.03 96 ARG A N 1
ATOM 718 C CA . ARG A 1 96 ? -30.780 -19.007 -9.399 1.00 50.03 96 ARG A CA 1
ATOM 719 C C . ARG A 1 96 ? -31.533 -17.961 -8.580 1.00 50.03 96 ARG A C 1
ATOM 721 O O . ARG A 1 96 ? -31.340 -17.811 -7.379 1.00 50.03 96 ARG A O 1
ATOM 728 N N . LEU A 1 97 ? -32.427 -17.251 -9.253 1.00 45.78 97 LEU A N 1
ATOM 729 C CA . LEU A 1 97 ? -33.621 -16.723 -8.608 1.00 45.78 97 LEU A CA 1
ATOM 730 C C . LEU A 1 97 ? -34.748 -16.727 -9.635 1.00 45.78 97 LEU A C 1
ATOM 732 O O . LEU A 1 97 ? -34.872 -15.769 -10.386 1.00 45.78 97 LEU A O 1
ATOM 736 N N . LEU A 1 98 ? -35.473 -17.843 -9.689 1.00 41.38 98 LEU A N 1
ATOM 737 C CA . LEU A 1 98 ? -36.929 -17.990 -9.795 1.00 41.38 98 LEU A CA 1
ATOM 738 C C . LE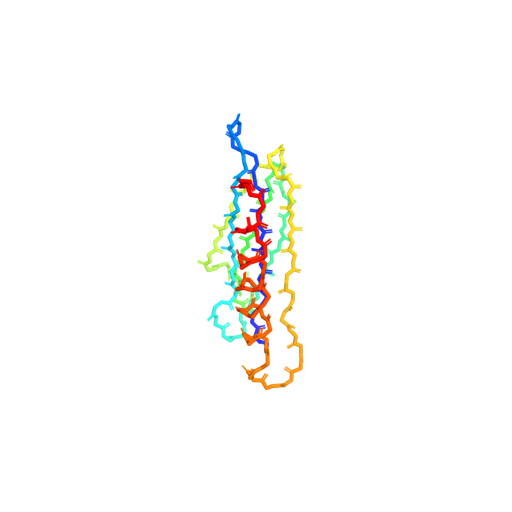U A 1 98 ? -37.251 -19.470 -9.533 1.00 41.38 98 LEU A C 1
ATOM 740 O O . LEU A 1 98 ? -36.612 -20.331 -10.179 1.00 41.38 98 LEU A O 1
#

Foldseek 3Di:
DQEKKKWWWFDPVVGIDIDIDILPDPQWYWDWDDDPQKIKIFTAHNVRHGDDIDIDRNVGTPDMDIGGDPPDDDDPDPVVVVVVVVVVVVVVVPPPDD